Protein AF-A0A948YHY2-F1 (afdb_monomer_lite)

Sequence (90 aa):
KNYQIRLLEKKKDFCSLELIPKREEELIYISKIILWIDTKEYWPVKTKIFEPNGDTTLIEFKNIKVNTKIPDSEFEFEVPKGVEVVEPLK

Secondary structure (DSSP, 8-state):
--EEEEEEEE-SSEEEEEEEE-SHHHHTT-SEEEEEEETTT--EEEEEEE-TTS-EEEEE--S---S----GGGG---PPTT---PPPP-

Structure (mmCIF, N/CA/C/O backbone):
data_AF-A0A948YHY2-F1
#
_entry.id   AF-A0A948YHY2-F1
#
loop_
_atom_site.group_PDB
_atom_site.id
_atom_site.type_symbol
_atom_site.label_atom_id
_atom_site.label_alt_id
_atom_site.label_comp_id
_atom_site.label_asym_id
_atom_site.label_entity_id
_atom_site.label_seq_id
_atom_site.pdbx_PDB_ins_code
_atom_site.Cartn_x
_atom_site.Cartn_y
_atom_site.Cartn_z
_atom_site.occupancy
_atom_site.B_iso_or_equiv
_atom_site.auth_seq_id
_atom_site.auth_comp_id
_atom_site.auth_asym_id
_atom_site.auth_atom_id
_atom_site.pdbx_PDB_model_num
ATOM 1 N N . LYS A 1 1 ? -2.515 15.710 -10.124 1.00 69.06 1 LYS A N 1
ATOM 2 C CA . LYS A 1 1 ? -2.027 14.315 -9.945 1.00 69.06 1 LYS A CA 1
ATOM 3 C C . LYS A 1 1 ? -0.693 14.376 -9.201 1.00 69.06 1 LYS A C 1
ATOM 5 O O . LYS A 1 1 ? 0.252 14.875 -9.802 1.00 69.06 1 LYS A O 1
ATOM 10 N N . ASN A 1 2 ? -0.637 13.913 -7.946 1.00 92.25 2 ASN A N 1
ATOM 11 C CA . ASN A 1 2 ? 0.484 14.152 -7.012 1.00 92.25 2 ASN A CA 1
ATOM 12 C C . ASN A 1 2 ? 1.675 13.199 -7.194 1.00 92.25 2 ASN A C 1
ATOM 14 O O . ASN A 1 2 ? 2.764 13.502 -6.735 1.00 92.25 2 ASN A O 1
ATOM 18 N N . TYR A 1 3 ? 1.488 12.097 -7.926 1.00 96.44 3 TYR A N 1
ATOM 19 C CA . TYR A 1 3 ? 2.528 11.109 -8.207 1.00 96.44 3 TYR A CA 1
ATOM 20 C C . TYR A 1 3 ? 2.801 11.003 -9.706 1.00 96.44 3 TYR A C 1
ATOM 22 O O . TYR A 1 3 ? 1.900 11.158 -10.544 1.00 96.44 3 TYR A O 1
ATOM 30 N N . GLN A 1 4 ? 4.055 10.739 -10.055 1.00 97.19 4 GLN A N 1
ATOM 31 C CA . GLN A 1 4 ? 4.433 10.150 -11.332 1.00 97.19 4 GLN A CA 1
ATOM 32 C C . GLN A 1 4 ? 4.353 8.632 -11.190 1.00 97.19 4 GLN A C 1
ATOM 34 O O . GLN A 1 4 ? 4.906 8.084 -10.245 1.00 97.19 4 GLN A O 1
ATOM 39 N N . ILE A 1 5 ? 3.671 7.967 -12.123 1.00 97.69 5 ILE A N 1
ATOM 40 C CA . ILE A 1 5 ? 3.432 6.522 -12.069 1.00 97.69 5 ILE A CA 1
ATOM 41 C C . ILE A 1 5 ? 4.076 5.867 -13.287 1.00 97.69 5 ILE A C 1
ATOM 43 O O . ILE A 1 5 ? 3.906 6.357 -14.407 1.00 97.69 5 ILE A O 1
ATOM 47 N N . ARG A 1 6 ? 4.800 4.769 -13.077 1.00 98.06 6 ARG A N 1
ATOM 48 C CA . ARG A 1 6 ? 5.411 3.954 -14.133 1.00 98.06 6 ARG A CA 1
ATOM 49 C C . ARG A 1 6 ? 5.065 2.488 -13.914 1.00 98.06 6 ARG A C 1
ATOM 51 O O . ARG A 1 6 ? 5.106 2.009 -12.788 1.00 98.06 6 ARG A O 1
ATOM 58 N N . LEU A 1 7 ? 4.743 1.771 -14.986 1.00 97.62 7 LEU A N 1
ATOM 59 C CA . LEU A 1 7 ? 4.658 0.313 -14.949 1.00 97.62 7 LEU A CA 1
ATOM 60 C C . LEU A 1 7 ? 6.084 -0.243 -14.946 1.00 97.62 7 LEU A C 1
ATOM 62 O O . LEU A 1 7 ? 6.833 0.017 -15.885 1.00 97.62 7 LEU A O 1
ATOM 66 N N . LEU A 1 8 ? 6.454 -0.976 -13.898 1.00 97.75 8 LEU A N 1
ATOM 67 C CA . LEU A 1 8 ? 7.761 -1.626 -13.802 1.00 97.75 8 LEU A CA 1
ATOM 68 C C . LEU A 1 8 ? 7.733 -3.017 -14.420 1.00 97.75 8 LEU A C 1
ATOM 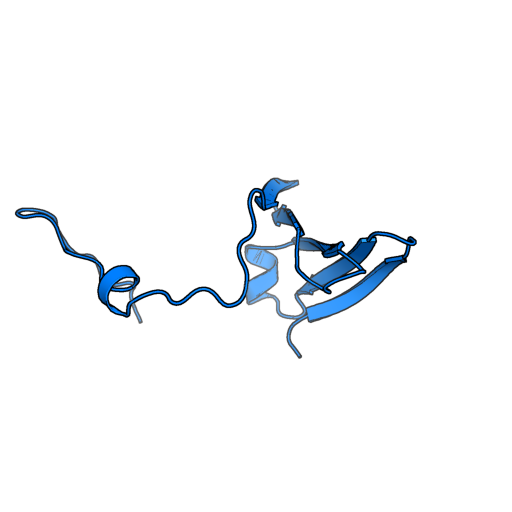70 O O . LEU A 1 8 ? 8.606 -3.375 -15.203 1.00 97.75 8 LEU A O 1
ATOM 74 N N . GLU A 1 9 ? 6.721 -3.801 -14.062 1.00 96.19 9 GLU A N 1
ATOM 75 C CA . GLU A 1 9 ? 6.596 -5.175 -14.515 1.00 96.19 9 GLU A CA 1
ATOM 76 C C . GLU A 1 9 ? 5.130 -5.534 -14.735 1.00 96.19 9 GLU A C 1
ATOM 78 O O . GLU A 1 9 ? 4.244 -5.115 -13.989 1.00 96.19 9 GLU A O 1
ATOM 83 N N . LYS A 1 10 ? 4.875 -6.352 -15.753 1.00 95.50 10 LYS A N 1
ATOM 84 C CA . LYS A 1 10 ? 3.584 -6.997 -15.964 1.00 95.50 10 LYS A CA 1
ATOM 85 C C . LYS A 1 10 ? 3.815 -8.470 -16.259 1.00 95.50 10 LYS A C 1
ATOM 87 O O . LYS A 1 10 ? 4.368 -8.819 -17.299 1.00 95.50 10 LYS A O 1
ATOM 92 N N . LYS A 1 11 ? 3.376 -9.320 -15.341 1.00 93.81 11 LYS A N 1
ATOM 93 C CA . LYS A 1 11 ? 3.312 -10.772 -15.492 1.00 93.81 11 LYS A CA 1
ATOM 94 C C . LYS A 1 11 ? 1.852 -11.216 -15.578 1.00 93.81 11 LYS A C 1
ATOM 96 O O . LYS A 1 11 ? 0.932 -10.403 -15.516 1.00 93.81 11 LYS A O 1
ATOM 101 N N . LYS A 1 12 ? 1.651 -12.522 -15.766 1.00 92.25 12 LYS A N 1
ATOM 102 C CA . LYS A 1 12 ? 0.320 -13.131 -15.856 1.00 92.25 12 LYS A CA 1
ATOM 103 C C . LYS A 1 12 ? -0.495 -12.948 -14.573 1.00 92.25 12 LYS A C 1
ATOM 105 O O . LYS A 1 12 ? -1.685 -12.678 -14.686 1.00 92.25 12 LYS A O 1
ATOM 110 N N . ASP A 1 13 ? 0.160 -13.062 -13.415 1.00 93.38 13 ASP A N 1
ATOM 111 C CA . ASP A 1 13 ? -0.494 -13.118 -12.097 1.00 93.38 13 ASP A CA 1
ATOM 112 C C . ASP A 1 13 ? -0.290 -11.844 -11.256 1.00 93.38 13 ASP A C 1
ATOM 114 O O . ASP A 1 13 ? -0.979 -11.635 -10.261 1.00 93.38 13 ASP A O 1
ATOM 118 N N . PHE A 1 14 ? 0.634 -10.961 -11.653 1.00 94.69 14 PHE A N 1
ATOM 119 C CA . PHE A 1 14 ? 0.804 -9.663 -11.005 1.00 94.69 14 PHE A CA 1
ATOM 120 C C . PHE A 1 14 ? 1.361 -8.600 -11.950 1.00 94.69 14 PHE A C 1
ATOM 122 O O . PHE A 1 14 ? 2.039 -8.900 -12.936 1.00 94.69 14 PHE A O 1
ATOM 129 N N . CYS A 1 15 ? 1.150 -7.337 -11.600 1.00 97.56 15 CYS A N 1
ATOM 130 C CA . CYS A 1 15 ? 1.911 -6.213 -12.124 1.00 97.56 15 CYS A CA 1
ATOM 131 C C . CYS A 1 15 ? 2.494 -5.383 -10.979 1.00 97.56 15 CYS A C 1
ATOM 133 O O . CYS A 1 15 ? 2.017 -5.447 -9.846 1.00 97.56 15 CYS A O 1
ATOM 135 N N . SER A 1 16 ? 3.551 -4.628 -11.258 1.00 97.94 16 SER A N 1
ATOM 136 C CA . SER A 1 16 ? 4.138 -3.703 -10.295 1.00 97.94 16 SER A CA 1
ATOM 137 C C . SER A 1 16 ? 4.247 -2.300 -10.874 1.00 97.94 16 SER A C 1
ATOM 139 O O . SER A 1 16 ? 4.605 -2.103 -12.038 1.00 97.94 16 SER A O 1
ATOM 141 N N . LEU A 1 17 ? 3.910 -1.315 -10.049 1.00 98.25 17 LEU A N 1
ATOM 142 C CA . LEU A 1 17 ? 3.950 0.102 -10.371 1.00 98.25 17 LEU A CA 1
ATOM 143 C C . LEU A 1 17 ? 4.990 0.794 -9.494 1.00 98.25 17 LEU A C 1
ATOM 145 O O . LEU A 1 17 ? 5.054 0.545 -8.293 1.00 98.25 17 LEU A O 1
ATOM 149 N N . GLU A 1 18 ? 5.763 1.695 -10.085 1.00 98.44 18 GLU A N 1
ATOM 150 C CA . GLU A 1 18 ? 6.568 2.679 -9.368 1.00 98.44 18 GLU A CA 1
ATOM 151 C C . GLU A 1 18 ? 5.788 3.985 -9.275 1.00 98.44 18 GLU A C 1
ATOM 153 O O . GLU A 1 18 ? 5.306 4.503 -10.286 1.00 98.44 18 GLU A O 1
ATOM 158 N N . LEU A 1 19 ? 5.671 4.511 -8.061 1.00 98.00 19 LEU A N 1
ATOM 159 C CA . LEU A 1 19 ? 5.058 5.794 -7.770 1.00 98.00 19 LEU A CA 1
ATOM 160 C C . LEU A 1 19 ? 6.118 6.702 -7.139 1.00 98.00 19 LEU A C 1
ATOM 162 O O . LEU A 1 19 ? 6.690 6.369 -6.102 1.00 98.00 19 LEU A O 1
ATOM 166 N N . ILE A 1 20 ? 6.361 7.854 -7.758 1.00 97.75 20 ILE A N 1
ATOM 167 C CA . ILE A 1 20 ? 7.296 8.879 -7.276 1.00 97.75 20 ILE A CA 1
ATOM 168 C C . ILE A 1 20 ? 6.486 10.141 -6.950 1.00 97.75 20 ILE A C 1
ATOM 170 O O . ILE A 1 20 ? 5.793 10.634 -7.853 1.00 97.75 20 ILE A O 1
ATOM 174 N N . PRO A 1 21 ? 6.525 10.664 -5.710 1.00 97.56 21 PRO A N 1
ATOM 175 C CA . PRO A 1 21 ? 5.868 11.924 -5.379 1.00 97.56 21 PRO A CA 1
ATOM 176 C C . PRO A 1 21 ? 6.390 13.074 -6.242 1.00 97.56 21 PRO A C 1
ATOM 178 O O . PRO A 1 21 ? 7.561 13.118 -6.612 1.00 97.56 21 PRO A O 1
ATOM 181 N N . LYS A 1 22 ? 5.515 14.020 -6.580 1.00 96.75 22 LYS A N 1
ATOM 182 C CA . LYS A 1 22 ? 5.875 15.212 -7.367 1.00 96.75 22 LYS A CA 1
ATOM 183 C C . LYS A 1 22 ? 6.069 16.465 -6.520 1.00 96.75 22 LYS A C 1
ATOM 185 O O . LYS A 1 22 ? 6.581 17.450 -7.038 1.00 96.75 22 LYS A O 1
ATOM 190 N N . ARG A 1 23 ? 5.592 16.458 -5.273 1.00 95.75 23 ARG A N 1
ATOM 191 C CA . ARG A 1 23 ? 5.657 17.608 -4.365 1.00 95.75 23 ARG A CA 1
ATOM 192 C C . ARG A 1 23 ? 6.814 17.436 -3.395 1.00 95.75 23 ARG A C 1
ATOM 194 O O . ARG A 1 23 ? 6.976 16.357 -2.833 1.00 95.75 23 ARG A O 1
ATOM 201 N N . GLU A 1 24 ? 7.560 18.508 -3.165 1.00 92.81 24 GLU A N 1
ATOM 202 C CA . GLU A 1 24 ? 8.699 18.516 -2.239 1.00 92.81 24 GLU A CA 1
ATOM 203 C C . GLU A 1 24 ? 8.279 18.144 -0.811 1.00 92.81 24 GLU A C 1
ATOM 205 O O . GLU A 1 24 ? 8.940 17.332 -0.175 1.00 92.81 24 GLU A O 1
ATOM 210 N N . GLU A 1 25 ? 7.113 18.621 -0.364 1.00 93.38 25 GLU A N 1
ATOM 211 C CA . GLU A 1 25 ? 6.500 18.277 0.930 1.00 93.38 25 GLU A CA 1
ATOM 212 C C . GLU A 1 25 ? 6.247 16.773 1.124 1.00 93.38 25 GLU A C 1
ATOM 214 O O . GLU A 1 25 ? 6.161 16.302 2.249 1.00 93.38 25 GLU A O 1
ATOM 219 N N . GLU A 1 26 ? 6.086 16.002 0.045 1.00 91.38 26 GLU A N 1
ATOM 220 C CA . GLU A 1 26 ? 5.923 14.545 0.129 1.00 91.38 26 GLU A CA 1
ATOM 221 C C . GLU A 1 26 ? 7.281 13.835 0.060 1.00 91.38 26 GLU A C 1
ATOM 223 O O . GLU A 1 26 ? 7.475 12.799 0.698 1.00 91.38 26 GLU A O 1
ATOM 228 N N . LEU A 1 27 ? 8.240 14.416 -0.671 1.00 91.62 27 LEU A N 1
ATOM 229 C CA . LEU A 1 27 ? 9.593 13.881 -0.824 1.00 91.62 27 LEU A CA 1
ATOM 230 C C . LEU A 1 27 ? 10.395 13.891 0.480 1.00 91.62 27 LEU A C 1
ATOM 232 O O . LEU A 1 27 ? 11.346 13.123 0.584 1.00 91.62 27 LEU A O 1
ATOM 236 N N . ILE A 1 28 ? 10.013 14.696 1.480 1.00 93.19 28 ILE A N 1
ATOM 237 C CA . ILE A 1 28 ? 10.642 14.659 2.814 1.00 93.19 28 ILE A CA 1
ATOM 238 C C . ILE A 1 28 ? 10.2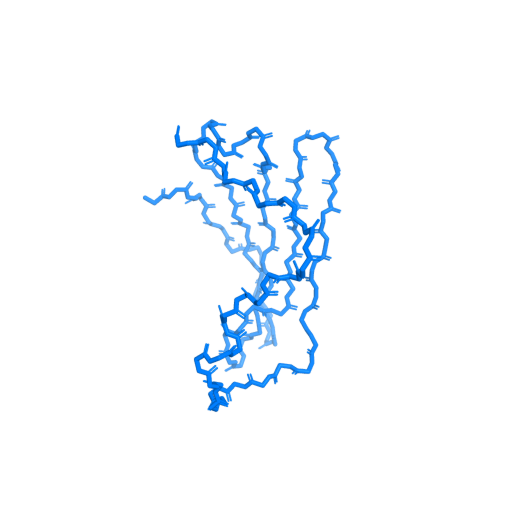94 13.389 3.604 1.00 93.19 28 ILE A C 1
ATOM 240 O O . ILE A 1 28 ? 11.031 13.030 4.518 1.00 93.19 28 ILE A O 1
ATOM 244 N N . TYR A 1 29 ? 9.204 12.701 3.249 1.00 93.25 29 TYR A N 1
ATOM 245 C CA . TYR A 1 29 ? 8.757 11.478 3.924 1.00 93.25 29 TYR A CA 1
ATOM 246 C C . TYR A 1 29 ? 8.908 10.237 3.040 1.00 93.25 29 TYR A C 1
ATOM 248 O O . TYR A 1 29 ? 9.191 9.152 3.538 1.00 93.25 29 TYR A O 1
ATOM 256 N N . ILE A 1 30 ? 8.715 10.369 1.723 1.00 96.44 30 ILE A N 1
ATOM 257 C CA . ILE A 1 30 ? 8.659 9.241 0.788 1.00 96.44 30 ILE A CA 1
ATOM 258 C C . ILE A 1 30 ? 9.496 9.559 -0.449 1.00 96.44 30 ILE A C 1
ATOM 260 O O . ILE A 1 30 ? 9.204 10.488 -1.191 1.00 96.44 30 ILE A O 1
ATOM 264 N N . SER A 1 31 ? 10.496 8.732 -0.743 1.00 97.25 31 SER A N 1
ATOM 265 C CA . SER A 1 31 ? 11.263 8.824 -1.994 1.00 97.25 31 SER A CA 1
ATOM 266 C C . SER A 1 31 ? 10.564 8.125 -3.157 1.00 97.25 31 SER A C 1
ATOM 268 O O . SER A 1 31 ? 10.478 8.662 -4.261 1.00 97.25 31 SER A O 1
ATOM 270 N N . LYS A 1 32 ? 10.068 6.904 -2.929 1.00 97.81 32 LYS A N 1
ATOM 271 C CA . LYS A 1 32 ? 9.284 6.150 -3.917 1.00 97.81 32 LYS A CA 1
ATOM 272 C C . LYS A 1 32 ? 8.461 5.056 -3.256 1.00 97.81 32 LYS A C 1
ATOM 274 O O . LYS A 1 32 ? 8.807 4.557 -2.186 1.00 97.81 32 LYS A O 1
ATOM 279 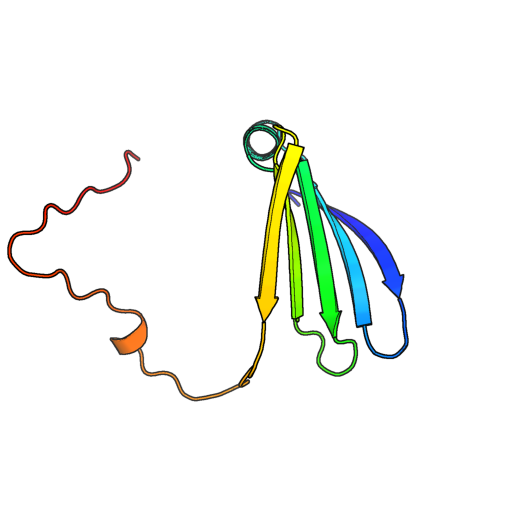N N . ILE A 1 33 ? 7.421 4.622 -3.952 1.00 98.25 33 ILE A N 1
ATOM 280 C CA . ILE A 1 33 ? 6.611 3.464 -3.585 1.00 98.25 33 ILE A CA 1
ATOM 281 C C . ILE A 1 33 ? 6.652 2.473 -4.741 1.00 98.25 33 ILE A C 1
ATOM 283 O O . ILE A 1 33 ? 6.445 2.853 -5.894 1.00 98.25 33 ILE A O 1
ATOM 287 N N . ILE A 1 34 ? 6.883 1.200 -4.433 1.00 98.44 34 ILE A N 1
ATOM 288 C CA . ILE A 1 34 ? 6.601 0.101 -5.353 1.00 98.44 34 ILE A CA 1
ATOM 289 C C . ILE A 1 34 ? 5.324 -0.587 -4.889 1.00 98.44 34 ILE A C 1
ATOM 291 O O . ILE A 1 34 ? 5.243 -1.044 -3.749 1.00 98.44 34 ILE A O 1
ATOM 295 N N . LEU A 1 35 ? 4.331 -0.643 -5.769 1.00 98.19 35 LEU A N 1
ATOM 296 C CA . LEU A 1 35 ? 3.030 -1.250 -5.519 1.00 98.19 35 LEU A CA 1
ATOM 297 C C . LEU A 1 35 ? 2.879 -2.487 -6.397 1.00 98.19 35 LEU A C 1
ATOM 299 O O . LEU A 1 35 ? 2.959 -2.372 -7.616 1.00 98.19 35 LEU A O 1
ATOM 303 N N . TRP A 1 36 ? 2.634 -3.647 -5.798 1.00 97.88 36 TRP A N 1
ATOM 304 C CA . TRP A 1 36 ? 2.307 -4.873 -6.521 1.00 97.88 36 TRP A CA 1
ATOM 305 C C . TRP A 1 36 ? 0.808 -5.118 -6.467 1.00 97.88 36 TRP A C 1
ATOM 307 O O . TRP A 1 36 ? 0.197 -5.072 -5.396 1.00 97.88 36 TRP A O 1
ATOM 317 N N . ILE A 1 37 ? 0.241 -5.410 -7.629 1.00 96.94 37 ILE A N 1
ATOM 318 C CA . ILE A 1 37 ? -1.185 -5.611 -7.841 1.00 96.94 37 ILE A CA 1
ATOM 319 C C . ILE A 1 37 ? -1.374 -7.000 -8.451 1.00 96.94 37 ILE A C 1
ATOM 321 O O . ILE A 1 37 ? -0.716 -7.330 -9.439 1.00 96.94 37 ILE A O 1
ATOM 325 N N . ASP A 1 38 ? -2.258 -7.806 -7.872 1.00 94.38 38 ASP A N 1
ATOM 326 C CA . ASP A 1 38 ? -2.721 -9.059 -8.476 1.00 94.38 38 ASP A CA 1
ATOM 327 C C . ASP A 1 38 ? -3.467 -8.749 -9.786 1.00 94.38 38 ASP A C 1
ATOM 329 O O . ASP A 1 38 ? -4.307 -7.857 -9.824 1.00 94.38 38 ASP A O 1
ATOM 333 N N . THR A 1 39 ? -3.177 -9.443 -10.885 1.00 93.31 39 THR A N 1
ATOM 334 C CA . THR A 1 39 ? -3.785 -9.132 -12.202 1.00 93.31 39 THR A CA 1
ATOM 335 C C . THR A 1 39 ? -5.096 -9.859 -12.481 1.00 93.31 39 THR A C 1
ATOM 337 O O . THR A 1 39 ? -5.690 -9.631 -13.536 1.00 93.31 39 THR A O 1
ATOM 340 N N . LYS A 1 40 ? -5.551 -10.729 -11.578 1.00 91.56 40 LYS A N 1
ATOM 341 C CA . LYS A 1 40 ? -6.843 -11.410 -11.674 1.00 91.56 40 LYS A CA 1
ATOM 342 C C . LYS A 1 40 ? -7.962 -10.511 -11.156 1.00 91.56 40 LYS A C 1
ATOM 344 O O . LYS A 1 40 ? -8.978 -10.353 -11.825 1.00 91.56 40 LYS A O 1
ATOM 349 N N . GLU A 1 41 ? -7.751 -9.920 -9.989 1.00 88.81 41 GLU A N 1
ATOM 350 C CA . GLU A 1 41 ? -8.745 -9.131 -9.263 1.00 88.81 41 GLU A CA 1
ATOM 351 C C . GLU A 1 41 ? -8.351 -7.646 -9.141 1.00 88.81 41 GLU A C 1
ATOM 353 O O . GLU A 1 41 ? -9.153 -6.826 -8.704 1.00 88.81 41 GLU A O 1
ATOM 358 N N . TYR A 1 42 ? -7.129 -7.282 -9.547 1.00 90.75 42 TYR A N 1
ATOM 359 C CA . TYR A 1 42 ? -6.600 -5.911 -9.515 1.00 90.75 42 TYR A CA 1
ATOM 360 C C . TYR A 1 42 ? -6.470 -5.298 -8.112 1.00 90.75 42 TYR A C 1
ATOM 362 O O . TYR A 1 42 ? -6.502 -4.077 -7.951 1.00 90.75 42 TYR A O 1
ATOM 370 N N . TRP A 1 43 ? -6.234 -6.135 -7.098 1.00 91.44 43 TRP A N 1
ATOM 371 C CA . TRP A 1 43 ? -6.006 -5.693 -5.720 1.00 91.44 43 TRP A CA 1
ATOM 372 C C . TRP A 1 43 ? -4.528 -5.489 -5.395 1.00 91.44 43 TRP A C 1
ATOM 374 O O . TRP A 1 43 ? -3.689 -6.278 -5.839 1.00 91.44 43 TRP A O 1
ATOM 384 N N . PRO A 1 44 ? -4.187 -4.483 -4.572 1.00 94.12 44 PRO A N 1
ATOM 385 C CA . PRO A 1 44 ? -2.843 -4.362 -4.033 1.00 94.12 44 PRO A CA 1
ATOM 386 C C . PRO A 1 44 ? -2.563 -5.526 -3.075 1.00 94.12 44 PRO A C 1
ATOM 388 O O . PRO A 1 44 ? -3.297 -5.751 -2.116 1.00 94.12 44 PRO A O 1
ATOM 391 N N . VAL A 1 45 ? -1.486 -6.265 -3.331 1.00 95.69 45 VAL A N 1
ATOM 392 C CA . VAL A 1 45 ? -1.083 -7.429 -2.515 1.00 95.69 45 VAL A CA 1
ATOM 393 C C . VAL A 1 45 ? 0.200 -7.177 -1.732 1.00 95.69 45 VAL A C 1
ATOM 395 O O . VAL A 1 45 ? 0.451 -7.822 -0.713 1.00 95.69 45 VAL A O 1
ATOM 398 N N . LYS A 1 46 ? 1.009 -6.213 -2.178 1.00 97.56 46 LYS A N 1
ATOM 399 C CA . LYS A 1 46 ? 2.264 -5.838 -1.532 1.00 97.56 46 LYS A CA 1
ATOM 400 C C . LYS A 1 46 ? 2.621 -4.395 -1.855 1.00 97.56 46 LYS A C 1
ATOM 402 O O . LYS A 1 46 ? 2.418 -3.943 -2.981 1.00 97.56 46 LYS A O 1
ATOM 407 N N . THR A 1 47 ? 3.216 -3.710 -0.889 1.00 98.12 47 THR A N 1
ATOM 408 C CA . THR A 1 47 ? 3.724 -2.346 -1.039 1.00 98.12 47 THR A CA 1
ATOM 409 C C . THR A 1 47 ? 5.101 -2.254 -0.403 1.00 98.12 47 THR A C 1
ATOM 411 O O . THR A 1 47 ? 5.311 -2.747 0.704 1.00 98.12 47 THR A O 1
ATOM 414 N N . LYS A 1 48 ? 6.047 -1.615 -1.089 1.00 98.44 48 LYS A N 1
ATOM 415 C CA . LYS A 1 48 ? 7.352 -1.256 -0.533 1.00 98.44 48 LYS A CA 1
ATOM 416 C C . LYS A 1 48 ? 7.525 0.249 -0.615 1.00 98.44 48 LYS A C 1
ATOM 418 O O . LYS A 1 48 ? 7.536 0.802 -1.713 1.00 98.44 48 LYS A O 1
ATOM 423 N N . ILE A 1 49 ? 7.669 0.885 0.535 1.00 98.31 49 ILE A N 1
ATOM 424 C CA . ILE A 1 49 ? 7.901 2.320 0.672 1.00 98.31 49 ILE A CA 1
ATOM 425 C C . ILE A 1 49 ? 9.394 2.516 0.912 1.00 98.31 49 ILE A C 1
ATOM 427 O O . ILE A 1 49 ? 9.993 1.779 1.692 1.00 98.31 49 ILE A O 1
ATOM 431 N N . PHE A 1 50 ? 9.988 3.463 0.197 1.00 98.12 50 PHE A N 1
ATOM 432 C CA . PHE A 1 50 ? 11.370 3.887 0.378 1.00 98.12 50 PHE A CA 1
ATOM 433 C C . PHE A 1 50 ? 11.357 5.290 0.966 1.00 98.12 50 PHE A C 1
ATOM 435 O O . PHE A 1 50 ? 10.767 6.197 0.369 1.00 98.12 50 PHE A O 1
ATOM 442 N N . GLU A 1 51 ? 12.011 5.454 2.102 1.00 97.00 51 GLU A N 1
ATOM 443 C CA . GLU A 1 51 ? 12.139 6.720 2.813 1.00 97.00 51 GLU A CA 1
ATOM 444 C C . GLU A 1 51 ? 13.443 7.430 2.389 1.00 97.00 51 GLU A C 1
ATOM 446 O O . GLU A 1 51 ? 14.392 6.767 1.953 1.00 97.00 51 GLU A O 1
ATOM 451 N N . PRO A 1 52 ? 13.526 8.773 2.465 1.00 95.75 52 PRO A N 1
ATOM 452 C CA . PRO A 1 52 ? 14.708 9.522 2.013 1.00 95.75 52 PRO A CA 1
ATOM 453 C C . PRO A 1 52 ? 16.008 9.184 2.743 1.00 95.75 52 PRO A C 1
ATOM 455 O O . PRO A 1 52 ? 17.090 9.353 2.185 1.00 95.75 52 PRO A O 1
ATOM 458 N N . ASN A 1 53 ? 15.912 8.690 3.976 1.00 95.62 53 ASN A N 1
ATOM 459 C CA . ASN A 1 53 ? 17.052 8.252 4.780 1.00 95.62 53 ASN A CA 1
ATOM 460 C C . ASN A 1 53 ? 17.623 6.883 4.344 1.00 95.62 53 ASN A C 1
ATOM 462 O O . ASN A 1 53 ? 18.649 6.461 4.872 1.00 95.62 53 ASN A O 1
ATOM 466 N N . GLY A 1 54 ? 16.989 6.205 3.379 1.00 94.25 54 GLY A N 1
ATOM 467 C CA . GLY A 1 54 ? 17.381 4.883 2.890 1.00 94.25 54 GLY A CA 1
ATOM 468 C C . GLY A 1 54 ? 16.618 3.720 3.528 1.00 94.25 54 GLY A C 1
ATOM 469 O O . GLY A 1 54 ? 16.739 2.593 3.034 1.00 94.25 54 GLY A O 1
ATOM 470 N N . ASP A 1 55 ? 15.806 3.976 4.556 1.00 97.50 55 ASP A N 1
ATOM 471 C CA . ASP A 1 55 ? 14.962 2.958 5.172 1.00 97.50 55 ASP A CA 1
ATOM 472 C C . ASP A 1 55 ? 13.845 2.517 4.227 1.00 97.50 55 ASP A C 1
ATOM 474 O O . ASP A 1 55 ? 13.438 3.212 3.285 1.00 97.50 55 ASP A O 1
ATOM 478 N N . THR A 1 56 ? 13.352 1.301 4.466 1.00 97.75 56 THR A N 1
ATOM 479 C CA . THR A 1 56 ? 12.234 0.774 3.694 1.00 97.75 56 THR A CA 1
ATOM 480 C C . THR A 1 56 ? 11.221 0.069 4.567 1.00 97.75 56 THR A C 1
ATOM 482 O O . THR A 1 56 ? 11.572 -0.847 5.312 1.00 97.75 56 THR A O 1
ATOM 485 N N . THR A 1 57 ? 9.954 0.400 4.351 1.00 97.75 57 THR A N 1
ATOM 486 C CA . THR A 1 57 ? 8.816 -0.292 4.949 1.00 97.75 57 THR A CA 1
ATOM 487 C C . THR A 1 57 ? 8.201 -1.240 3.922 1.00 97.75 57 THR A C 1
ATOM 489 O O . THR A 1 57 ? 7.878 -0.837 2.800 1.00 97.75 57 THR A O 1
ATOM 492 N N . LEU A 1 58 ? 8.041 -2.516 4.287 1.00 98.25 58 LEU A N 1
ATOM 493 C CA . LEU A 1 58 ? 7.386 -3.528 3.457 1.00 98.25 58 LEU A CA 1
ATOM 494 C C . LEU A 1 58 ? 6.066 -3.969 4.091 1.00 98.25 58 LEU A C 1
ATOM 496 O O . LEU A 1 58 ? 6.049 -4.461 5.214 1.00 98.25 58 LEU A O 1
ATOM 500 N N . ILE A 1 59 ? 4.980 -3.843 3.332 1.00 98.06 59 ILE A N 1
ATOM 501 C CA . ILE A 1 59 ? 3.629 -4.246 3.729 1.00 98.06 59 ILE A CA 1
ATOM 502 C C . ILE A 1 59 ? 3.171 -5.361 2.787 1.00 98.06 59 ILE A C 1
ATOM 504 O O . ILE A 1 59 ? 3.228 -5.206 1.566 1.00 98.06 59 ILE A O 1
ATOM 508 N N . GLU A 1 60 ? 2.712 -6.479 3.347 1.00 97.25 60 GLU A N 1
ATOM 509 C CA . GLU A 1 60 ? 2.188 -7.630 2.604 1.00 97.25 60 GLU A CA 1
ATOM 510 C C . GLU A 1 60 ? 0.788 -7.984 3.104 1.00 97.25 60 GLU A C 1
ATOM 512 O O . GLU A 1 60 ? 0.591 -8.256 4.289 1.00 97.25 60 GLU A O 1
ATOM 517 N N . PHE A 1 61 ? -0.184 -8.014 2.193 1.00 94.56 61 PHE A N 1
ATOM 518 C CA . PHE A 1 61 ? -1.561 -8.368 2.516 1.00 94.56 61 PHE A CA 1
ATOM 519 C C . PHE A 1 61 ? -1.766 -9.876 2.364 1.00 94.56 61 PHE A C 1
ATOM 521 O O . PHE A 1 61 ? -1.458 -10.466 1.329 1.00 94.56 61 PHE A O 1
ATOM 528 N N . LYS A 1 62 ? -2.303 -10.514 3.405 1.00 92.19 62 LYS A N 1
ATOM 529 C CA . LY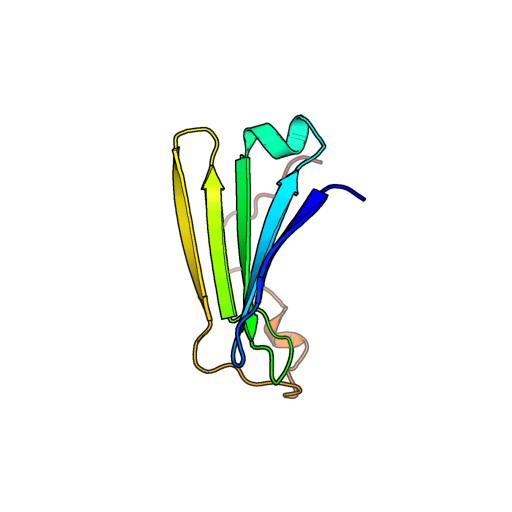S A 1 62 ? -2.637 -11.946 3.435 1.00 92.19 62 LYS A CA 1
ATOM 530 C C . LYS A 1 62 ? -4.082 -12.110 3.896 1.00 92.19 62 LYS A C 1
ATOM 532 O O . LYS A 1 62 ? -4.599 -11.251 4.601 1.00 92.19 62 LYS A O 1
ATOM 537 N N . ASN A 1 63 ? -4.725 -13.217 3.519 1.00 92.81 63 ASN A N 1
ATOM 538 C CA . ASN A 1 63 ? -6.118 -13.522 3.885 1.00 92.81 63 ASN A CA 1
ATOM 539 C C . ASN A 1 63 ? -7.119 -12.418 3.491 1.00 92.81 63 ASN A C 1
ATOM 541 O O . ASN A 1 63 ? -8.033 -12.100 4.250 1.00 92.81 63 A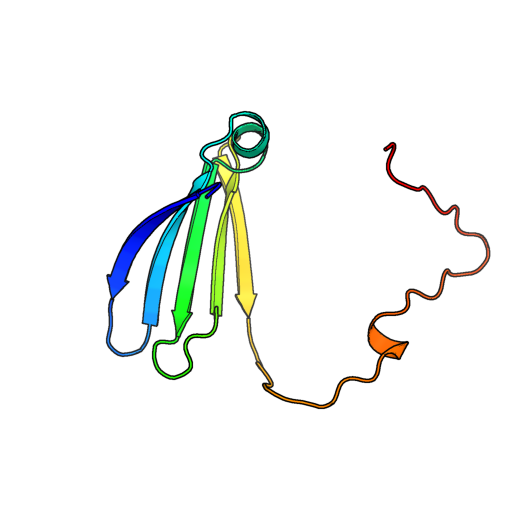SN A O 1
ATOM 545 N N . ILE A 1 64 ? -6.937 -11.833 2.303 1.00 90.19 64 ILE A N 1
ATOM 546 C CA . ILE A 1 64 ? -7.797 -10.766 1.784 1.00 90.19 64 ILE A CA 1
ATOM 547 C C . ILE A 1 64 ? -9.228 -11.297 1.636 1.00 90.19 64 ILE A C 1
ATOM 549 O O . ILE A 1 64 ? -9.462 -12.303 0.965 1.00 90.19 64 ILE A O 1
ATOM 553 N N . LYS A 1 65 ? -10.188 -10.602 2.252 1.00 91.44 65 LYS A N 1
ATOM 554 C CA . LYS A 1 65 ? -11.625 -10.835 2.077 1.00 91.44 65 LYS A CA 1
ATOM 555 C C . LYS A 1 65 ? -12.226 -9.610 1.400 1.00 91.44 65 LYS A C 1
ATOM 557 O O . LYS A 1 65 ? -12.018 -8.493 1.860 1.00 91.44 65 LYS A O 1
ATOM 562 N N . VAL A 1 66 ? -12.950 -9.824 0.307 1.00 89.19 66 VAL A N 1
ATOM 563 C CA . VAL A 1 66 ? -13.521 -8.749 -0.516 1.00 89.19 66 VAL A CA 1
ATOM 564 C C . VAL A 1 66 ? -15.033 -8.695 -0.365 1.00 89.19 66 VAL A C 1
ATOM 566 O O . VAL A 1 66 ? -15.675 -9.728 -0.184 1.00 89.19 66 VAL A O 1
ATOM 569 N N . ASN A 1 67 ? -15.597 -7.488 -0.459 1.00 90.50 67 ASN A N 1
ATOM 570 C CA . ASN A 1 67 ? -17.044 -7.239 -0.425 1.00 90.50 67 ASN A CA 1
ATOM 571 C C . ASN A 1 67 ? -17.764 -7.848 0.794 1.00 90.50 67 ASN A C 1
ATOM 573 O O . ASN A 1 67 ? -18.942 -8.201 0.729 1.00 90.50 67 ASN A O 1
ATOM 577 N N . THR A 1 68 ? -17.059 -7.992 1.916 1.00 93.88 68 THR A N 1
ATOM 578 C CA . THR A 1 68 ? -17.658 -8.419 3.180 1.00 93.88 68 THR A CA 1
ATOM 579 C C . THR A 1 68 ? -18.424 -7.264 3.807 1.00 93.88 68 THR A C 1
ATOM 581 O O . THR A 1 68 ? -17.977 -6.121 3.748 1.00 93.88 68 THR A O 1
ATOM 584 N N . LYS A 1 69 ? -19.550 -7.556 4.464 1.00 96.38 69 LYS A N 1
ATOM 585 C CA . LYS A 1 69 ? -20.209 -6.571 5.327 1.00 96.38 69 LYS A CA 1
ATOM 586 C C . LYS A 1 69 ? -19.324 -6.326 6.551 1.00 96.38 69 LYS A C 1
ATOM 588 O O . LYS A 1 69 ? -19.000 -7.281 7.252 1.00 96.38 69 LYS A O 1
ATOM 593 N N . ILE A 1 70 ? -18.950 -5.073 6.780 1.00 95.88 70 ILE A N 1
ATOM 594 C CA . ILE A 1 70 ? -18.218 -4.607 7.962 1.00 95.88 70 ILE A CA 1
ATOM 595 C C . ILE A 1 70 ? -19.128 -3.565 8.626 1.00 95.88 70 ILE A C 1
ATOM 597 O O . ILE A 1 70 ? -19.571 -2.662 7.916 1.00 95.88 70 ILE A O 1
ATOM 601 N N . PRO A 1 71 ? -19.503 -3.719 9.906 1.00 96.69 71 PRO A N 1
ATOM 602 C CA . PRO A 1 71 ? -20.357 -2.746 10.578 1.00 96.69 71 PRO A CA 1
ATOM 603 C C . PRO A 1 71 ? -19.590 -1.453 10.886 1.00 96.69 71 PRO A C 1
ATOM 605 O O . PRO A 1 71 ? -18.387 -1.493 11.134 1.00 96.69 71 PRO A O 1
ATOM 608 N N . ASP A 1 72 ? -20.298 -0.320 10.911 1.00 95.94 72 ASP A N 1
ATOM 609 C CA . ASP A 1 72 ? -19.704 1.010 11.141 1.00 95.94 72 ASP A CA 1
ATOM 610 C C . ASP A 1 72 ? -18.953 1.099 12.481 1.00 95.94 72 ASP A C 1
ATOM 612 O O . ASP A 1 72 ? -17.934 1.777 12.571 1.00 95.94 72 ASP A O 1
ATOM 616 N N . SER A 1 73 ? -19.389 0.330 13.485 1.00 95.25 73 SER A N 1
ATOM 617 C CA . SER A 1 73 ? -18.746 0.236 14.801 1.00 95.25 73 SER A CA 1
ATOM 618 C C . SER A 1 73 ? -17.285 -0.227 14.751 1.00 95.25 73 SER A C 1
ATOM 620 O O . SER A 1 73 ? -16.522 0.091 15.652 1.00 95.25 73 SER A O 1
ATOM 622 N N . GLU A 1 74 ? -16.859 -0.957 13.712 1.00 94.81 74 GLU A N 1
ATOM 623 C CA . GLU A 1 74 ? -15.447 -1.358 13.547 1.00 94.81 74 GLU A CA 1
ATOM 624 C C . GLU A 1 74 ? -14.532 -0.176 13.178 1.00 94.81 74 GLU A C 1
ATOM 626 O O . GLU A 1 74 ? -13.308 -0.298 13.229 1.00 94.81 74 GLU A O 1
ATOM 631 N N . PHE A 1 75 ? -15.109 0.962 12.785 1.00 94.19 75 PHE A N 1
ATOM 632 C CA . PHE A 1 75 ? -14.386 2.190 12.451 1.00 94.19 75 PHE A CA 1
ATOM 633 C C . PHE A 1 75 ? -14.461 3.240 13.569 1.00 94.19 75 PHE A C 1
ATOM 635 O O . PHE A 1 75 ? -13.911 4.333 13.420 1.00 94.19 75 PHE A O 1
ATOM 642 N N . GLU A 1 76 ? -15.116 2.921 14.687 1.00 92.94 76 GLU A N 1
ATOM 643 C CA . GLU A 1 76 ? -15.179 3.772 15.870 1.00 92.94 76 GLU A CA 1
ATOM 644 C C . GLU A 1 76 ? -14.033 3.420 16.831 1.00 92.94 76 GLU A C 1
ATOM 646 O O . GLU A 1 76 ? -13.831 2.264 17.201 1.00 92.94 76 GLU A O 1
ATOM 651 N N . PHE A 1 77 ? -13.255 4.424 17.244 1.00 89.25 77 PHE A N 1
ATOM 652 C CA . PHE A 1 77 ? -12.198 4.242 18.239 1.00 89.25 77 PHE A CA 1
ATOM 653 C C . PHE A 1 77 ? -12.738 4.516 19.647 1.00 89.25 77 PHE A C 1
ATOM 655 O O . PHE A 1 77 ? -12.947 5.670 20.029 1.00 89.25 77 PHE A O 1
ATOM 662 N N . GLU A 1 78 ? -12.936 3.460 20.437 1.00 90.50 78 GLU A N 1
ATOM 663 C CA . GLU A 1 78 ? -13.301 3.588 21.849 1.00 90.50 78 GLU A CA 1
ATOM 664 C C . GLU A 1 78 ? -12.083 3.982 22.696 1.00 90.50 78 GLU A C 1
ATOM 666 O O . GLU A 1 78 ? -11.167 3.191 22.927 1.00 90.50 78 GLU A O 1
ATOM 671 N N . VAL A 1 79 ? -12.081 5.221 23.187 1.00 90.69 79 VAL A N 1
ATOM 672 C CA . VAL A 1 79 ? -10.992 5.769 24.003 1.00 90.69 79 VAL A CA 1
ATOM 673 C C . VAL A 1 79 ? -10.977 5.097 25.388 1.00 90.69 79 VAL A C 1
ATOM 675 O O . VAL A 1 79 ? -11.946 5.237 26.144 1.00 90.69 79 VAL A O 1
ATOM 678 N N . PRO A 1 80 ? -9.889 4.402 25.783 1.00 93.62 80 PRO A N 1
ATOM 679 C CA . PRO A 1 80 ? -9.797 3.807 27.112 1.00 93.62 80 PRO A CA 1
ATOM 680 C C . PRO A 1 80 ? -9.847 4.863 28.223 1.00 93.62 80 PRO A C 1
ATOM 682 O O . PRO A 1 80 ? -9.400 5.997 28.062 1.00 93.62 80 PRO A O 1
ATOM 685 N N . LYS A 1 81 ? -10.355 4.498 29.405 1.00 94.38 81 LYS A N 1
ATOM 686 C CA . LYS A 1 81 ? -10.410 5.434 30.539 1.00 94.38 81 LYS A CA 1
ATOM 687 C C . LYS A 1 81 ? -9.006 5.858 30.979 1.00 94.38 81 LYS A C 1
ATOM 689 O O . LYS A 1 81 ? -8.136 5.016 31.171 1.00 94.38 81 LYS A O 1
ATOM 694 N N . GLY A 1 82 ? -8.837 7.156 31.234 1.00 93.88 82 GLY A N 1
ATOM 695 C CA . GLY A 1 82 ? -7.609 7.716 31.803 1.00 93.88 82 GLY A CA 1
ATOM 696 C C . GLY A 1 82 ? -6.483 7.962 30.798 1.00 93.88 82 GLY A C 1
ATOM 697 O O . GLY A 1 82 ? -5.381 8.286 31.230 1.00 93.88 82 GLY A O 1
ATOM 698 N N . VAL A 1 83 ? -6.737 7.823 29.492 1.00 94.12 83 VAL A N 1
ATOM 699 C CA . VAL A 1 83 ? -5.771 8.223 28.459 1.00 94.12 83 VAL A CA 1
ATOM 700 C C . VAL A 1 83 ? -5.979 9.682 28.067 1.00 94.12 83 VAL A C 1
ATOM 702 O O . VAL A 1 83 ? -7.103 10.186 28.041 1.00 94.12 83 VAL A O 1
ATOM 705 N N . GLU A 1 84 ? -4.882 10.355 27.751 1.00 91.88 84 GLU A N 1
ATOM 706 C CA . GLU A 1 84 ? -4.908 11.663 27.111 1.00 91.88 84 GLU A CA 1
ATOM 707 C C . GLU A 1 84 ? -5.154 11.485 25.610 1.00 91.88 84 GLU A C 1
ATOM 709 O O . GLU A 1 84 ? -4.507 10.663 24.958 1.00 91.88 84 GLU A O 1
ATOM 714 N N . VAL A 1 85 ? -6.091 12.257 25.060 1.00 90.06 85 VAL A N 1
ATOM 715 C CA . VAL A 1 85 ? -6.322 12.327 23.615 1.00 90.06 85 VAL A CA 1
ATOM 716 C C . VAL A 1 85 ? -5.619 13.572 23.093 1.00 90.06 85 VAL A C 1
ATOM 718 O O . VAL A 1 85 ? -5.989 14.687 23.451 1.00 90.06 85 VAL A O 1
ATOM 721 N N . VAL A 1 86 ? -4.608 13.376 22.248 1.00 89.88 86 VAL A N 1
ATOM 722 C CA . VAL A 1 86 ? -3.885 14.465 21.584 1.00 89.88 86 VAL A CA 1
ATOM 723 C C . VAL A 1 86 ? -4.367 14.557 20.142 1.00 89.88 86 VAL A C 1
ATOM 725 O O . VAL A 1 86 ? -4.174 13.627 19.358 1.00 89.88 86 VAL A O 1
ATOM 728 N N . GLU A 1 87 ? -4.990 15.677 19.781 1.00 84.75 87 GLU A N 1
ATOM 729 C CA . GLU A 1 87 ? -5.338 15.961 18.389 1.00 84.75 87 GLU A CA 1
ATOM 730 C C . GLU A 1 87 ? -4.127 16.561 17.654 1.00 84.75 87 GLU A C 1
ATOM 732 O O . GLU A 1 87 ? -3.436 17.416 18.219 1.00 84.75 87 GLU A O 1
ATOM 737 N N . PRO A 1 88 ? -3.838 16.150 16.402 1.00 80.44 88 PRO A N 1
ATOM 738 C CA . PRO A 1 88 ? -2.783 16.780 15.619 1.00 80.44 88 PRO A CA 1
ATOM 739 C C . PRO A 1 88 ? -3.077 18.274 15.444 1.00 80.44 88 PRO A C 1
ATOM 741 O O . PRO A 1 88 ? -4.212 18.662 15.160 1.00 80.44 88 PRO A O 1
ATOM 744 N N . LEU A 1 89 ? -2.048 19.113 15.589 1.00 54.06 89 LEU A N 1
ATOM 745 C CA . LEU A 1 89 ? -2.144 20.544 15.297 1.00 54.06 89 LEU A CA 1
ATOM 746 C C . LEU A 1 89 ? -2.611 20.733 13.843 1.00 54.06 89 LEU A C 1
ATOM 748 O O . LEU A 1 89 ? -2.046 20.126 12.933 1.00 54.06 89 LEU A O 1
ATOM 752 N N . LYS A 1 90 ? -3.667 21.534 13.661 1.00 53.47 90 LYS A N 1
ATOM 753 C CA . LYS A 1 90 ? -4.212 21.901 12.346 1.00 53.47 90 LYS A CA 1
ATOM 754 C C . LYS A 1 90 ? -3.211 22.672 11.496 1.00 53.47 90 LYS A C 1
ATOM 756 O O . LYS A 1 90 ? -2.479 23.505 12.076 1.00 53.47 90 LYS A O 1
#

pLDDT: mean 93.49, std 7.34, range [53.47, 98.44]

Radius of gyration: 17.6 Å; chains: 1; bounding box: 38×35×48 Å

Foldseek 3Di:
DQWDKDWPDDDPFKTKIKTAGPDPVVLQFFGIKIFIATPVVRHTAKMWTAGPVRDIDIDGDDPDDPPDDDDPVVVDDDDDPPDDDDDPDD

=== Feature glossary ===
The record interleaves many kinds of information about one protein. Here is each kind framed as the question it answers.

Q: What does the local fold look like, residue by residue?
A: A 3Di character summarizes, for each residue, the relative orientation of the Cα frame of its nearest spatial neighbor. Because it encodes fold topology rather than chemistry, 3Di alignments detect remote structural similarity that sequence align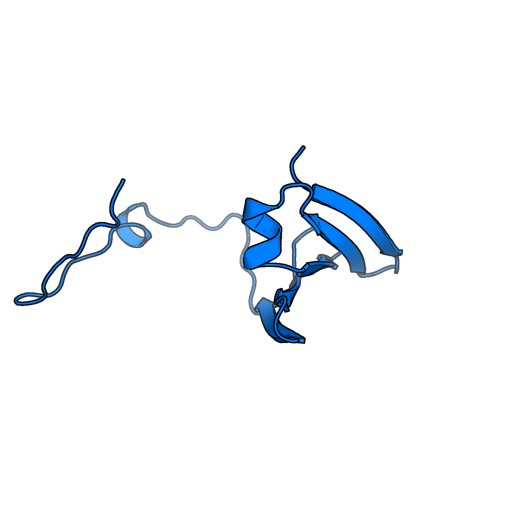ment misses.

Q: Which residues are in helices, strands, or loops?
A: Secondary structure is the local, repeating backbone conformation. DSSP classifies it into eight states by reading the hydrogen-bond network: three helix types (H, G, I), two β types (E, B), two non-regular types (T, S), and unstructured coil (-).

Q: How big and how compact is the whole molecule?
A: Three whole-structure scalars: the radius of gyration (RMS distance of Cα from centroid, in Å), the count of Cα–Cα contacts (pairs closer than 8 Å and separated by more than four residues in sequence — i.e. tertiary, not local, contacts), and the bounding-box dimensions. Together they distinguish compact globular folds from extended fibres or disordered chains.

Q: How confident is the AlphaFold model at each residue?
A: For AlphaFold models, the B-factor field carries pLDDT — the model's own estimate of local accuracy on a 0–100 scale. Regions with pLDDT<50 should be treated as essentially unmodeled; they often correspond to intrinsically disordered segments.

Q: What family and function is it annotated with?
A: Functional annotations link the protein to curated databases. InterPro entries identify conserved domains and families by matching the sequence against member-database signatures (Pfam, PROSITE, CDD, …). Gene Ontology (GO) terms describe molecular function, biological process, and cellular component in a controlled vocabulary. CATH places the structure in a hierarchical fold classification (Class/Architecture/Topology/Homologous-superfamily). The organism is the source species.

Q: What known structures does this most resemble?
A: Nearest PDB neighbors are the top structural matches found by Foldseek when searching this structure against the entire Protein Data Bank. Each hit reports a TM-score (0 to 1; >0.5 almost always implies the same fold) and an E-value. These are *structural* homologs — they may share no detectable sequence similarity.

Q: Which residues are buried vs exposed?
A: Solvent-accessible surface area (SASA) is the area in Å² traced out by the centre of a 1.4 Å probe sphere (a water molecule) rolled over the protein's van der Waals surface (Shrake–Rupley / Lee–Richards construction). Buried residues have near-zero SASA; fully exposed residues can exceed 200 Å². The total SASA scales roughly with the number of surface residues.

Q: What are the backbone torsion angles?
A: φ (phi) and ψ (psi) are the two rotatable backbone dihedrals per residue: φ is the C(i-1)–N–Cα–C torsion, ψ is the N–Cα–C–N(i+1) torsion, both in degrees on (−180°, 180°]. α-helical residues cluster near (−60°, −45°); β-strand residues near (−120°, +130°). A Ramachandran plot is simply a scatter of (φ, ψ) for every residue.

Q: Are the domains correctly placed relative to each other?
A: Predicted aligned error is AlphaFold's pairwise confidence. Unlike pLDDT (per-residue), PAE is per-residue-pair and captures whether two parts of the structure are correctly placed relative to each other. Units are ångströms of expected positional error.

Q: What if only a Cα trace is available?
A: P-SEA three-state annotation labels each residue as helix, strand, or coil based purely on the geometry of the Cα trace. It serves as a fallback when the full backbone (and thus DSSP) is unavailable.

Q: What is the amino-acid chain?
A: This is the polypeptide sequence — one letter per residue, N-terminus first. Length ranges from a few dozen residues for small domains to over a thousand for large multi-domain proteins.

Q: What do the rendered images show?
A: The six renders are orthographic views along the three Cartesian axes in both directions. Representation (cartoon, sticks, or surface) and color scheme (sequence-rainbow or by-chain) vary across proteins so the training set covers all the common visualization conventions.

Q: What do the diagnostic plots show?
A: Plot images: a contact map (which residues are close in 3D, as an N×N binary image), a Ramachandran scatter (backbone torsion angles, revealing secondary-structure composition at a glance), and — for AlphaFold structures — a PAE heatmap (pairwise prediction confidence).

Q: How mobile is each atom in the crystal?
A: B-factor (Debye–Waller factor) reflects atomic displacement in the crystal lattice. It is an experimental observable (units Å²), not a prediction; low values mean the atom is pinned down, high values mean it moves or is heterogeneous across the crystal.

Q: Where is each backbone atom in 3D?
A: The mmCIF table is the protein's shape written out atom by atom. For each backbone N, Cα, C, and carbonyl O, it records an (x, y, z) coordinate triple in Å plus the residue type, chain letter, and residue number.